Protein AF-A0A852K4R8-F1 (afdb_monomer)

Solvent-accessible surface area (backbone atoms only — not comparable to full-atom values): 6463 Å² total; per-residue (Å²): 131,77,86,58,82,88,58,88,54,70,88,79,50,54,73,67,57,40,52,48,46,73,72,71,50,90,83,83,83,89,83,70,60,67,68,59,46,51,54,53,46,46,50,47,36,42,70,70,36,65,71,43,7,53,67,48,21,32,52,48,39,59,74,75,35,99,79,41,75,90,56,69,9,61,80,64,48,72,67,55,53,51,52,48,60,72,74,49,58,70,93,74,45,57,81,85,71,40,82,84,85,132

Secondary structure (DSSP, 8-state):
--TTTT---GGGS-HHHHHHHHHHS--------HHHHHHHHHHHHHHT-HHHIIIIIHHHHHHH-TT-TT--SS---HHHHHHHHHHS-GGGS-TTTS----

Mean predicted aligned error: 5.62 Å

Organism: Spizella passerina (NCBI:txid40210)

InterPro domains:
  IPR005331 Sulfotransferase [PF03567] (4-101)
  IPR018011 Carbohydrate sulfotransferase 8-10 [PTHR12137] (4-102)

Sequence (102 aa):
MDHKSDLVFLGDMKPEEISYRLKHYYKFIFVRNPMERLLSAYRNKFGEIKEYQQKYGVEIVRRYRKNGGNSAGDDVSFSEFLQYLLDEDVERMNEHWMPIYN

Foldseek 3Di:
DPPPPPDDDLVNDDPVVSVCCVPPPDDDDDDDDLVVLLVVCCCCQLVPNLVSQQPPQLVLLVVPPPCSDPRSRSPDDSVSVVVVVVPDDLVPDDPSNRDDDD

Radius of gyration: 17.77 Å; Cα contacts (8 Å, |Δi|>4): 67; chains: 1; bounding box: 38×35×45 Å

Structure (mmCIF, N/CA/C/O backbone):
data_AF-A0A852K4R8-F1
#
_entry.id   AF-A0A852K4R8-F1
#
loop_
_atom_site.group_PDB
_atom_site.id
_atom_site.type_symbol
_atom_site.label_atom_id
_atom_site.label_alt_id
_atom_site.label_comp_id
_atom_site.label_asym_id
_atom_site.label_entity_id
_atom_site.label_seq_id
_atom_site.pdbx_PDB_ins_code
_atom_site.Cartn_x
_atom_site.Cartn_y
_atom_site.Cartn_z
_atom_site.occupancy
_atom_site.B_iso_or_equiv
_atom_site.auth_seq_id
_atom_site.auth_comp_id
_atom_site.auth_asym_id
_atom_site.auth_atom_id
_atom_site.pdbx_PDB_model_num
ATOM 1 N N . MET A 1 1 ? -10.410 21.592 3.240 1.00 49.69 1 MET A N 1
ATOM 2 C CA . MET A 1 1 ? -11.215 21.354 4.453 1.00 49.69 1 MET A CA 1
ATOM 3 C C . MET A 1 1 ? -10.404 20.417 5.318 1.00 49.69 1 MET A C 1
ATOM 5 O O . MET A 1 1 ? -9.918 19.427 4.785 1.00 49.69 1 MET A O 1
ATOM 9 N N . ASP A 1 2 ? -10.152 20.764 6.576 1.00 57.81 2 ASP A N 1
ATOM 10 C CA . ASP A 1 2 ? -9.474 19.842 7.484 1.00 57.81 2 ASP A CA 1
ATOM 11 C C . ASP A 1 2 ? -10.488 18.781 7.917 1.00 57.81 2 ASP A C 1
ATOM 13 O O . ASP A 1 2 ? -11.385 19.047 8.707 1.00 57.81 2 ASP A O 1
ATOM 17 N N . HIS A 1 3 ? -10.393 17.587 7.337 1.00 63.66 3 HIS A N 1
ATOM 18 C CA . HIS A 1 3 ? -11.316 16.489 7.621 1.00 63.66 3 HIS A CA 1
ATOM 19 C C . HIS A 1 3 ? -11.122 15.887 9.025 1.00 63.66 3 HIS A C 1
ATOM 21 O O . HIS A 1 3 ? -11.806 14.922 9.362 1.00 63.66 3 HIS A O 1
ATOM 27 N N . LYS A 1 4 ? -10.188 16.413 9.831 1.00 65.06 4 LYS A N 1
ATOM 28 C CA . LYS A 1 4 ? -9.905 15.926 11.184 1.00 65.06 4 LYS A CA 1
ATOM 29 C C . LYS A 1 4 ? -10.564 16.726 12.302 1.00 65.06 4 LYS A C 1
ATOM 31 O O . LYS A 1 4 ? -10.659 16.186 13.397 1.00 65.06 4 LYS A O 1
ATOM 36 N N . SER A 1 5 ? -11.002 17.966 12.067 1.00 68.31 5 SER A N 1
ATOM 37 C CA . SER A 1 5 ? -11.414 18.866 13.160 1.00 68.31 5 SER A CA 1
ATOM 38 C C . SER A 1 5 ? -12.615 18.365 13.965 1.00 68.31 5 SER A C 1
ATOM 40 O O . SER A 1 5 ? -12.735 18.693 15.142 1.00 68.31 5 SER A O 1
ATOM 42 N N . ASP A 1 6 ? -13.468 17.544 13.347 1.00 83.50 6 ASP A N 1
ATOM 43 C CA . ASP A 1 6 ? -14.762 17.150 13.914 1.00 83.50 6 ASP A CA 1
ATOM 44 C C . ASP A 1 6 ? -14.826 15.652 14.268 1.00 83.50 6 ASP A C 1
ATOM 46 O O . ASP A 1 6 ? -15.898 15.123 14.568 1.00 83.50 6 ASP A O 1
ATOM 50 N N . LEU A 1 7 ? -13.694 14.939 14.215 1.00 85.75 7 LEU A N 1
ATOM 51 C CA . LEU A 1 7 ? -13.627 13.498 14.465 1.00 85.75 7 LEU A CA 1
ATOM 52 C C . LEU A 1 7 ? -12.795 13.195 15.712 1.00 85.75 7 LEU A C 1
ATOM 54 O O . LEU A 1 7 ? -11.678 13.679 15.852 1.00 85.75 7 LEU A O 1
ATOM 58 N N . VAL A 1 8 ? -13.322 12.331 16.585 1.00 87.81 8 VAL A N 1
ATOM 59 C CA . VAL A 1 8 ? -12.554 11.727 17.683 1.00 87.81 8 VAL A CA 1
ATOM 60 C C . VAL A 1 8 ? -11.953 10.422 17.178 1.00 87.81 8 VAL A C 1
ATOM 62 O O . VAL A 1 8 ? -12.680 9.469 16.879 1.00 87.81 8 VAL A O 1
ATOM 65 N N . PHE A 1 9 ? -10.630 10.363 17.082 1.00 90.19 9 PHE A N 1
ATOM 66 C CA . PHE A 1 9 ? -9.915 9.155 16.703 1.00 90.19 9 PHE A CA 1
ATOM 67 C C . PHE A 1 9 ? -9.674 8.270 17.926 1.00 90.19 9 PHE A C 1
ATOM 69 O O . PHE A 1 9 ? -9.624 8.726 19.066 1.00 90.19 9 PHE A O 1
ATOM 76 N N . LEU A 1 10 ? -9.475 6.969 17.690 1.00 91.56 10 LEU A N 1
ATOM 77 C CA . LEU A 1 10 ? -9.089 6.028 18.749 1.00 91.56 10 LEU A CA 1
ATOM 78 C C . LEU A 1 10 ? -7.841 6.505 19.507 1.00 91.56 10 LEU A C 1
ATOM 80 O O . LEU A 1 10 ? -7.797 6.383 20.723 1.00 91.56 10 LEU A O 1
ATOM 84 N N . GLY A 1 11 ? -6.862 7.084 18.804 1.00 91.38 11 GLY A N 1
ATOM 85 C CA . GLY A 1 11 ? -5.630 7.603 19.407 1.00 91.38 11 GLY A CA 1
ATOM 86 C C . GLY A 1 11 ? -5.816 8.814 20.328 1.00 91.38 11 GLY A C 1
ATOM 87 O O . GLY A 1 11 ? -4.904 9.113 21.091 1.00 91.38 11 GLY A O 1
ATOM 88 N N . ASP A 1 12 ? -6.980 9.469 20.297 1.00 92.56 12 ASP A N 1
ATOM 89 C CA . ASP A 1 12 ? -7.291 10.621 21.154 1.00 92.56 12 ASP A CA 1
ATOM 90 C C . ASP A 1 12 ? -7.857 10.197 22.526 1.00 92.56 12 ASP A C 1
ATOM 92 O O . ASP A 1 12 ? -8.080 11.035 23.400 1.00 92.56 12 ASP A O 1
ATOM 96 N N . MET A 1 13 ? -8.124 8.900 22.725 1.00 94.31 13 MET A N 1
ATOM 97 C CA . MET A 1 13 ? -8.766 8.349 23.925 1.00 94.31 13 MET A CA 1
ATOM 98 C C . MET A 1 13 ? -7.752 7.775 24.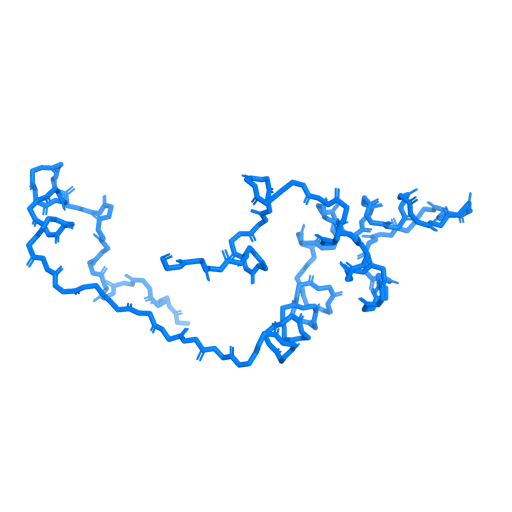921 1.00 94.31 13 MET A C 1
ATOM 100 O O . MET A 1 13 ? -6.609 7.465 24.579 1.00 94.31 13 MET A O 1
ATOM 104 N N . LYS A 1 14 ? -8.180 7.564 26.173 1.00 97.69 14 LYS A N 1
ATOM 105 C CA . LYS A 1 14 ? -7.326 6.916 27.182 1.00 97.69 14 LYS A CA 1
ATOM 106 C C . LYS A 1 14 ? -7.071 5.436 26.841 1.00 97.69 14 LYS A C 1
ATOM 108 O O . LYS A 1 14 ? -7.925 4.796 26.223 1.00 97.69 14 LYS A O 1
ATOM 113 N N . PRO A 1 15 ? -5.951 4.834 27.281 1.00 97.62 15 PRO A N 1
ATOM 114 C CA . PRO A 1 15 ? -5.638 3.432 26.985 1.00 97.62 15 PRO A CA 1
ATOM 115 C C . PRO A 1 15 ? -6.745 2.435 27.370 1.00 97.62 15 PRO A C 1
ATOM 117 O O . PRO A 1 15 ? -6.997 1.465 26.647 1.00 97.62 15 PRO A O 1
ATOM 120 N N . GLU A 1 16 ? -7.448 2.679 28.477 1.00 97.75 16 GLU A N 1
ATOM 121 C CA . GLU A 1 16 ? -8.548 1.831 28.949 1.00 97.75 16 GLU A CA 1
ATOM 122 C C . GLU A 1 16 ? -9.768 1.936 28.024 1.00 97.75 16 GLU A C 1
ATOM 124 O O . GLU A 1 16 ? -10.423 0.940 27.714 1.00 97.75 16 GLU A O 1
ATOM 129 N N . GLU A 1 17 ? -10.039 3.143 27.533 1.00 97.12 17 GLU A N 1
ATOM 130 C CA . GLU A 1 17 ? -11.123 3.452 26.606 1.00 97.12 17 GLU A CA 1
ATOM 131 C C . GLU A 1 17 ? -10.887 2.852 25.217 1.00 97.12 17 GLU A C 1
ATOM 133 O O . GLU A 1 17 ? -11.826 2.327 24.604 1.00 97.12 17 GLU A O 1
ATOM 138 N N . ILE A 1 18 ? -9.640 2.899 24.740 1.00 97.38 18 ILE A N 1
ATOM 139 C CA . ILE A 1 18 ? -9.194 2.227 23.515 1.00 97.38 18 ILE A CA 1
ATOM 140 C C . ILE A 1 18 ? -9.404 0.720 23.662 1.00 97.38 18 ILE A C 1
ATOM 142 O O . ILE A 1 18 ? -10.088 0.102 22.844 1.00 97.38 18 ILE A O 1
ATOM 146 N N . SER A 1 19 ? -8.871 0.133 24.737 1.00 97.38 19 SER A N 1
ATOM 147 C CA . SER A 1 19 ? -8.941 -1.310 24.993 1.00 97.38 19 SER A CA 1
ATOM 148 C C . SER A 1 19 ? -10.382 -1.806 25.088 1.00 97.38 19 SER A C 1
ATOM 150 O O . SER A 1 19 ? -10.728 -2.831 24.498 1.00 97.38 19 SER A O 1
ATOM 152 N N . TYR A 1 20 ? -11.247 -1.055 25.777 1.00 97.38 20 TYR A N 1
ATOM 153 C CA . TYR A 1 20 ? -12.666 -1.373 25.880 1.00 97.38 20 TYR A CA 1
ATOM 154 C C . TYR A 1 20 ? -13.331 -1.420 24.498 1.00 97.38 20 TYR A C 1
ATOM 156 O O . TYR A 1 20 ? -13.982 -2.408 24.160 1.00 97.38 20 TYR A O 1
ATOM 164 N N . ARG A 1 21 ? -13.126 -0.403 23.652 1.00 96.50 21 ARG A N 1
ATOM 165 C CA . ARG A 1 21 ? -13.727 -0.355 22.308 1.00 96.50 21 ARG A CA 1
ATOM 166 C C . ARG A 1 21 ? -13.183 -1.450 21.397 1.00 96.50 21 ARG A C 1
ATOM 168 O O . ARG A 1 21 ? -13.969 -2.151 20.769 1.00 96.50 21 ARG A O 1
ATOM 175 N N . LEU A 1 22 ? -11.868 -1.671 21.378 1.00 95.12 22 LEU A N 1
ATOM 176 C CA . LEU A 1 22 ? -11.256 -2.739 20.577 1.00 95.12 22 LEU A CA 1
ATOM 177 C C . LEU A 1 22 ? -11.763 -4.136 20.966 1.00 95.12 22 LEU A C 1
ATOM 179 O O . LEU A 1 22 ? -11.854 -5.018 20.103 1.00 95.12 22 LEU A O 1
ATOM 183 N N . LYS A 1 23 ? -12.106 -4.337 22.246 1.00 96.94 23 LYS A N 1
ATOM 184 C CA . LYS A 1 23 ? -12.635 -5.600 22.770 1.00 96.94 23 LYS A CA 1
ATOM 185 C C . LYS A 1 23 ? -14.138 -5.771 22.546 1.00 96.94 23 LYS A C 1
ATOM 187 O O . LYS A 1 23 ? -14.568 -6.881 22.253 1.00 96.94 23 LYS A O 1
ATOM 192 N N . HIS A 1 24 ? -14.925 -4.709 22.711 1.00 97.19 24 HIS A N 1
ATOM 193 C CA . HIS A 1 24 ? -16.384 -4.812 22.805 1.00 97.19 24 HIS A CA 1
ATOM 194 C C . HIS A 1 24 ? -17.141 -4.313 21.577 1.00 97.19 24 HIS A C 1
ATOM 196 O O . HIS A 1 24 ? -18.296 -4.689 21.395 1.00 97.19 24 HIS A O 1
ATOM 202 N N . TYR A 1 25 ? -16.539 -3.465 20.743 1.00 96.12 25 TYR A N 1
ATOM 203 C CA . TYR A 1 25 ? -17.245 -2.915 19.592 1.00 96.12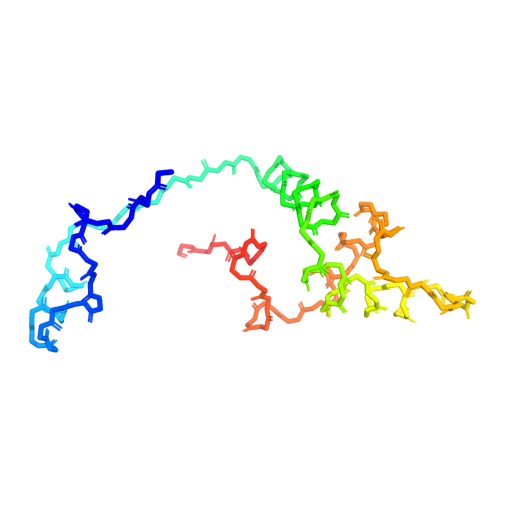 25 TYR A CA 1
ATOM 204 C C . TYR A 1 25 ? -17.178 -3.876 18.407 1.00 96.12 25 TYR A C 1
ATOM 206 O O . TYR A 1 25 ? -16.193 -4.593 18.198 1.00 96.12 25 TYR A O 1
ATOM 214 N N . TYR A 1 26 ? -18.245 -3.864 17.610 1.00 95.19 26 TYR A N 1
ATOM 215 C CA . TYR A 1 26 ? -18.286 -4.582 16.348 1.00 95.19 26 TYR A CA 1
ATOM 216 C C . TYR A 1 26 ? -17.327 -3.929 15.349 1.00 95.19 26 TYR A C 1
ATOM 218 O O . TYR A 1 26 ? -17.382 -2.721 15.115 1.00 95.19 26 TYR A O 1
ATOM 226 N N . LYS A 1 27 ? -16.440 -4.738 14.770 1.00 90.81 27 LYS A N 1
ATOM 227 C CA . LYS A 1 27 ? -15.426 -4.308 13.805 1.00 90.81 27 LYS A CA 1
ATOM 228 C C . LYS A 1 27 ? -15.830 -4.826 12.436 1.00 90.81 27 LYS A C 1
ATOM 230 O O . LYS A 1 27 ? -16.092 -6.015 12.283 1.00 90.81 27 LYS A O 1
ATOM 235 N N . PHE A 1 28 ? -15.864 -3.936 11.457 1.00 92.00 28 PHE A N 1
ATOM 236 C CA . PHE A 1 28 ? -16.144 -4.276 10.071 1.00 92.00 28 PHE A CA 1
ATOM 237 C C . PHE A 1 28 ? -15.203 -3.505 9.154 1.00 92.00 28 PHE A C 1
ATOM 239 O O . PHE A 1 28 ? -14.683 -2.450 9.515 1.00 92.00 28 PHE A O 1
ATOM 246 N N . ILE A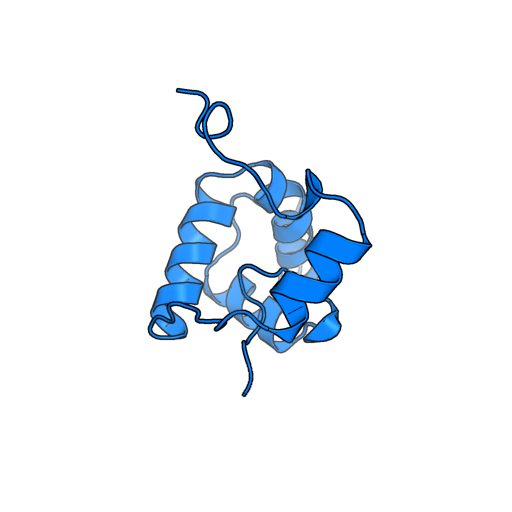 1 29 ? -14.994 -4.048 7.962 1.00 88.50 29 ILE A N 1
ATOM 247 C CA . ILE A 1 29 ? -14.211 -3.428 6.899 1.00 88.50 29 ILE A CA 1
ATOM 248 C C . ILE A 1 29 ? -14.991 -3.526 5.592 1.00 88.50 29 ILE A C 1
ATOM 250 O O . ILE A 1 29 ? -15.772 -4.456 5.391 1.00 88.50 29 ILE A O 1
ATOM 254 N N . PHE A 1 30 ? -14.754 -2.583 4.686 1.00 88.88 30 PHE A N 1
ATOM 255 C CA . PHE A 1 30 ? -15.229 -2.686 3.312 1.00 88.88 30 PHE A CA 1
ATOM 256 C C . PHE A 1 30 ? -14.121 -3.271 2.448 1.00 88.88 30 PHE A C 1
ATOM 258 O O . PHE A 1 30 ? -13.012 -2.740 2.404 1.00 88.88 30 PHE A O 1
ATOM 265 N N . VAL A 1 31 ? -14.435 -4.350 1.738 1.00 87.06 31 VAL A N 1
ATOM 266 C CA . VAL A 1 31 ? -13.525 -4.969 0.772 1.00 87.06 31 VAL A CA 1
ATOM 267 C C . VAL A 1 31 ? -13.983 -4.672 -0.654 1.00 87.06 31 VAL A C 1
ATOM 269 O O . VAL A 1 31 ? -15.149 -4.376 -0.907 1.00 87.06 31 VAL A O 1
ATOM 272 N N . ARG A 1 32 ? -13.043 -4.735 -1.596 1.00 89.75 32 ARG A N 1
ATOM 273 C CA . ARG A 1 32 ? -13.280 -4.633 -3.044 1.00 89.75 32 ARG A CA 1
ATOM 274 C C . ARG A 1 32 ? -12.660 -5.842 -3.731 1.00 89.75 32 ARG A C 1
ATOM 276 O O . ARG A 1 32 ? -11.885 -6.566 -3.103 1.00 89.75 32 ARG A O 1
ATOM 283 N N . ASN A 1 33 ? -12.952 -6.036 -5.016 1.00 93.19 33 ASN A N 1
ATOM 284 C CA . ASN A 1 33 ? -12.248 -7.047 -5.796 1.00 93.19 33 ASN A CA 1
ATOM 285 C C . ASN A 1 33 ? -10.719 -6.829 -5.676 1.00 93.19 33 ASN A C 1
ATOM 287 O O . ASN A 1 33 ? -10.263 -5.690 -5.838 1.00 93.19 33 ASN A O 1
ATOM 291 N N . PRO A 1 34 ? -9.919 -7.875 -5.383 1.00 91.69 34 PRO A N 1
ATOM 292 C CA . PRO A 1 34 ? -8.488 -7.712 -5.134 1.00 91.69 34 PRO A CA 1
ATOM 293 C C . PRO A 1 34 ? -7.740 -7.009 -6.270 1.00 91.69 34 PRO A C 1
ATOM 295 O O . PRO A 1 34 ? -6.949 -6.105 -6.003 1.00 91.69 34 PRO A O 1
ATOM 298 N N . MET A 1 35 ? -8.027 -7.357 -7.528 1.00 93.12 35 MET A N 1
ATOM 299 C CA . MET A 1 35 ? -7.342 -6.778 -8.689 1.00 93.12 35 MET A CA 1
ATOM 300 C C . MET A 1 35 ? -7.714 -5.309 -8.897 1.00 93.12 35 MET A C 1
ATOM 302 O O . MET A 1 35 ? -6.843 -4.484 -9.172 1.00 93.12 35 MET A O 1
ATOM 306 N N . GLU A 1 36 ? -8.984 -4.954 -8.700 1.00 95.31 36 GLU A N 1
ATOM 307 C CA . GLU A 1 36 ? -9.431 -3.557 -8.763 1.00 95.31 36 GLU A CA 1
ATOM 308 C C . GLU A 1 36 ? -8.789 -2.709 -7.662 1.00 95.31 36 GLU A C 1
ATOM 310 O O . GLU A 1 36 ? -8.359 -1.581 -7.913 1.00 95.31 36 GLU A O 1
ATOM 315 N N . ARG A 1 37 ? -8.677 -3.258 -6.444 1.00 95.06 37 ARG A N 1
ATOM 316 C CA . ARG A 1 37 ? -8.000 -2.592 -5.325 1.00 95.06 37 ARG A CA 1
ATOM 317 C C . ARG A 1 37 ? -6.531 -2.329 -5.654 1.00 95.06 37 ARG A C 1
ATOM 319 O O . ARG A 1 37 ? -6.070 -1.209 -5.447 1.00 95.06 37 ARG A O 1
ATOM 326 N N . LEU A 1 38 ? -5.816 -3.321 -6.189 1.00 96.19 38 LEU A N 1
ATOM 327 C CA . LEU A 1 38 ? -4.408 -3.170 -6.567 1.00 96.19 38 LEU A CA 1
ATOM 328 C C . LEU A 1 38 ? -4.222 -2.146 -7.690 1.00 96.19 38 LEU A C 1
ATOM 330 O O . LEU A 1 38 ? -3.338 -1.299 -7.591 1.00 96.19 38 LEU A O 1
ATOM 334 N N . LEU A 1 39 ? -5.079 -2.157 -8.716 1.00 97.00 39 LEU A N 1
ATOM 335 C CA . LEU A 1 39 ? -5.027 -1.163 -9.791 1.00 97.00 39 LEU A CA 1
ATOM 336 C C . LEU A 1 39 ? -5.310 0.256 -9.274 1.00 97.00 39 LEU A C 1
ATOM 338 O O . LEU A 1 39 ? -4.639 1.209 -9.671 1.00 97.00 39 LEU A O 1
ATOM 342 N N . SER A 1 40 ? -6.285 0.402 -8.373 1.00 95.94 40 SER A N 1
ATOM 343 C CA . SER A 1 40 ? -6.594 1.681 -7.730 1.00 95.94 40 SER A CA 1
ATOM 344 C C . SER A 1 40 ? -5.424 2.185 -6.886 1.00 95.94 40 SER A C 1
ATOM 346 O O . SER A 1 40 ? -5.080 3.363 -6.974 1.00 95.94 40 SER A O 1
ATOM 348 N N . ALA A 1 41 ? -4.810 1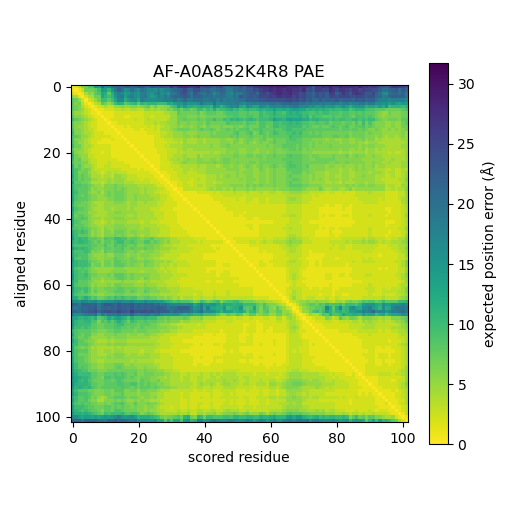.309 -6.084 1.00 96.50 41 ALA A N 1
ATOM 349 C CA . ALA A 1 41 ? -3.640 1.646 -5.281 1.00 96.50 41 ALA A CA 1
ATOM 350 C C . ALA A 1 41 ? -2.470 2.064 -6.177 1.00 96.50 41 ALA A C 1
ATOM 352 O O . ALA A 1 41 ? -1.878 3.110 -5.940 1.00 96.50 41 ALA A O 1
ATOM 353 N N . TYR A 1 42 ? -2.197 1.315 -7.248 1.00 97.88 42 TYR A N 1
ATOM 354 C CA . TYR A 1 42 ? -1.140 1.634 -8.202 1.00 97.88 42 TYR A CA 1
ATOM 355 C C . TYR A 1 42 ? -1.317 3.028 -8.821 1.00 97.88 42 TYR A C 1
ATOM 357 O O . TYR A 1 42 ? -0.413 3.855 -8.734 1.00 97.88 42 TYR A O 1
ATOM 365 N N . ARG A 1 43 ? -2.499 3.318 -9.385 1.00 97.31 43 ARG A N 1
ATOM 366 C CA . ARG A 1 43 ? -2.776 4.612 -10.034 1.00 97.31 43 ARG A CA 1
ATOM 367 C C . ARG A 1 43 ? -2.616 5.784 -9.071 1.00 97.31 43 ARG A C 1
ATOM 369 O O . ARG A 1 43 ? -1.978 6.766 -9.422 1.00 97.31 43 ARG A O 1
ATOM 376 N N . ASN A 1 44 ? -3.140 5.665 -7.853 1.00 96.81 44 ASN A N 1
ATOM 377 C CA . ASN A 1 44 ? -3.005 6.718 -6.852 1.00 96.81 44 ASN A CA 1
ATOM 378 C C . ASN A 1 44 ? -1.547 6.854 -6.374 1.00 96.81 44 ASN A C 1
ATOM 380 O O . ASN A 1 44 ? -0.974 7.937 -6.417 1.00 96.81 44 ASN A O 1
ATOM 384 N N . LYS A 1 45 ? -0.911 5.757 -5.946 1.00 97.19 45 LYS A N 1
ATOM 385 C CA . LYS A 1 45 ? 0.413 5.811 -5.306 1.00 97.19 45 LYS A CA 1
ATOM 386 C C . LYS A 1 45 ? 1.549 6.113 -6.277 1.00 97.19 45 LYS A C 1
ATOM 388 O O . LYS A 1 45 ? 2.459 6.836 -5.898 1.00 97.19 45 LYS A O 1
ATOM 393 N N . PHE A 1 46 ? 1.491 5.614 -7.508 1.00 96.69 46 PHE A N 1
ATOM 394 C CA . PHE A 1 46 ? 2.542 5.846 -8.504 1.00 96.69 46 PHE A CA 1
ATOM 395 C C . PHE A 1 46 ? 2.175 6.903 -9.550 1.00 96.69 46 PHE A C 1
ATOM 397 O O . PHE A 1 46 ? 3.069 7.373 -10.240 1.00 96.69 46 PHE A O 1
ATOM 404 N N . GLY A 1 47 ? 0.910 7.328 -9.645 1.00 93.69 47 GLY A N 1
ATOM 405 C CA . GLY A 1 47 ? 0.487 8.411 -10.544 1.00 93.69 47 GLY A CA 1
ATOM 406 C C . GLY A 1 47 ? 0.330 9.779 -9.877 1.00 93.69 47 GLY A C 1
ATOM 407 O O . GLY A 1 47 ? 0.453 10.792 -10.558 1.00 93.69 47 GLY A O 1
ATOM 408 N N . GLU A 1 48 ? 0.065 9.834 -8.566 1.00 94.00 48 GLU A N 1
ATOM 409 C CA . GLU A 1 48 ? -0.331 11.086 -7.896 1.00 94.00 48 GLU A CA 1
ATOM 410 C C . GLU A 1 48 ? 0.515 11.422 -6.657 1.00 94.00 48 GLU A C 1
ATOM 412 O O . GLU A 1 48 ? 0.677 12.598 -6.336 1.00 94.00 48 GLU A O 1
ATOM 417 N N . ILE A 1 49 ? 1.056 10.422 -5.945 1.00 96.25 49 ILE A N 1
ATOM 418 C CA . ILE A 1 49 ? 1.696 10.628 -4.633 1.00 96.25 49 ILE A CA 1
ATOM 419 C C . ILE A 1 49 ? 3.217 10.457 -4.709 1.00 96.25 49 ILE A C 1
ATOM 421 O O . ILE A 1 49 ? 3.749 9.344 -4.691 1.00 96.25 49 ILE A O 1
ATOM 425 N N . LYS A 1 50 ? 3.933 11.584 -4.714 1.00 96.12 50 LYS A N 1
ATOM 426 C CA . LYS A 1 50 ? 5.394 11.637 -4.869 1.00 96.12 50 LYS A CA 1
ATOM 427 C C . LYS A 1 50 ? 6.154 10.867 -3.790 1.00 96.12 50 LYS A C 1
ATOM 429 O O . LYS A 1 50 ? 7.169 10.238 -4.074 1.00 96.12 50 LYS A O 1
ATOM 434 N N . GLU A 1 51 ? 5.656 10.863 -2.560 1.00 96.50 51 GLU A N 1
ATOM 435 C CA . GLU A 1 51 ? 6.272 10.149 -1.442 1.00 96.50 51 GLU A CA 1
ATOM 436 C C . GLU A 1 51 ? 6.297 8.634 -1.688 1.00 96.50 51 GLU A C 1
ATOM 438 O O . GLU A 1 51 ? 7.265 7.964 -1.328 1.00 96.50 51 GLU A O 1
ATOM 443 N N . TYR A 1 52 ? 5.265 8.085 -2.337 1.00 97.44 52 TYR A N 1
ATOM 444 C CA . TYR A 1 52 ? 5.213 6.664 -2.683 1.00 97.44 52 TYR A CA 1
ATOM 445 C C . TYR A 1 52 ? 6.112 6.333 -3.874 1.00 97.44 52 TYR A C 1
ATOM 447 O O . TYR A 1 52 ? 6.795 5.309 -3.842 1.00 97.44 52 TYR A O 1
ATOM 455 N N . GLN A 1 53 ? 6.169 7.208 -4.879 1.00 96.94 53 GLN A N 1
ATOM 456 C CA . GLN A 1 53 ? 7.106 7.087 -6.000 1.00 96.94 53 GLN A CA 1
ATOM 457 C C . GLN A 1 53 ? 8.557 7.032 -5.496 1.00 96.94 53 GLN A C 1
ATOM 459 O O . GLN A 1 53 ? 9.300 6.108 -5.817 1.00 96.94 53 GLN A O 1
ATOM 464 N N . GLN A 1 54 ? 8.937 7.954 -4.610 1.00 95.75 54 GLN A N 1
ATOM 465 C CA . GLN A 1 54 ? 10.290 8.008 -4.055 1.00 95.75 54 GLN A CA 1
ATOM 466 C C . GLN A 1 54 ? 10.602 6.829 -3.130 1.00 95.75 54 GLN A C 1
ATOM 468 O O . GLN A 1 54 ? 11.699 6.278 -3.191 1.00 95.75 54 GLN A O 1
ATOM 473 N N . LYS A 1 55 ? 9.653 6.445 -2.267 1.00 94.81 55 LYS A N 1
ATOM 474 C CA . LYS A 1 55 ? 9.870 5.384 -1.277 1.00 94.81 55 LYS A CA 1
ATOM 475 C C . LYS A 1 55 ? 9.855 3.990 -1.897 1.00 94.81 55 LYS A C 1
ATOM 477 O O . LYS A 1 55 ? 10.734 3.194 -1.596 1.00 94.81 55 LYS A O 1
ATOM 482 N N . TYR A 1 56 ? 8.855 3.695 -2.722 1.00 96.88 56 TYR A N 1
ATOM 483 C CA . TYR A 1 56 ? 8.636 2.360 -3.279 1.00 96.88 56 TYR A CA 1
ATOM 484 C C . TYR A 1 56 ? 9.015 2.289 -4.753 1.00 96.88 56 TYR A C 1
ATOM 486 O O . TYR A 1 56 ? 9.599 1.307 -5.190 1.00 96.88 56 TYR A O 1
ATOM 494 N N . GLY A 1 57 ? 8.713 3.319 -5.541 1.00 96.69 57 GLY A N 1
ATOM 495 C CA . GLY A 1 57 ? 8.883 3.240 -6.990 1.00 96.69 57 GLY A CA 1
ATOM 496 C C . GLY A 1 57 ? 10.339 3.149 -7.431 1.00 96.69 57 GLY A C 1
ATOM 497 O O . GLY A 1 57 ? 10.673 2.313 -8.270 1.00 96.69 57 GLY A O 1
ATOM 498 N N . VAL A 1 58 ? 11.224 3.923 -6.798 1.00 95.19 58 VAL A N 1
ATOM 499 C CA . VAL A 1 58 ? 12.677 3.838 -7.028 1.00 95.19 58 VAL A CA 1
ATOM 500 C C . VAL A 1 58 ? 13.198 2.434 -6.714 1.00 95.19 58 VAL A C 1
ATOM 502 O O . VAL A 1 58 ? 13.999 1.876 -7.467 1.00 95.19 58 VAL A O 1
ATOM 505 N N . GLU A 1 59 ? 12.729 1.838 -5.617 1.00 94.62 59 GLU A N 1
ATOM 506 C CA . GLU A 1 59 ? 13.100 0.480 -5.228 1.00 94.62 59 GLU A CA 1
ATOM 507 C C . GLU A 1 59 ? 12.609 -0.555 -6.247 1.00 94.62 59 GLU A C 1
ATOM 509 O O . GLU A 1 59 ? 13.399 -1.385 -6.698 1.00 94.62 59 GLU A O 1
ATOM 514 N N . ILE A 1 60 ? 11.338 -0.484 -6.647 1.00 96.56 60 ILE A N 1
ATOM 515 C CA . ILE A 1 60 ? 10.732 -1.394 -7.626 1.00 96.56 60 ILE A CA 1
ATOM 516 C C . ILE A 1 60 ? 11.513 -1.347 -8.945 1.00 96.56 60 ILE A C 1
ATOM 518 O O . ILE A 1 60 ? 11.952 -2.381 -9.449 1.00 96.56 60 ILE A O 1
ATOM 522 N N . VAL A 1 61 ? 11.763 -0.148 -9.477 1.00 96.62 61 VAL A N 1
ATOM 523 C CA . VAL A 1 61 ? 12.523 0.032 -10.722 1.00 96.62 61 VAL A CA 1
ATOM 524 C C . VAL A 1 61 ? 13.927 -0.560 -10.597 1.00 96.62 61 VAL A C 1
ATOM 526 O O . VAL A 1 61 ? 14.376 -1.284 -11.487 1.00 96.62 61 VAL A O 1
ATOM 529 N N . ARG A 1 62 ? 14.609 -0.307 -9.4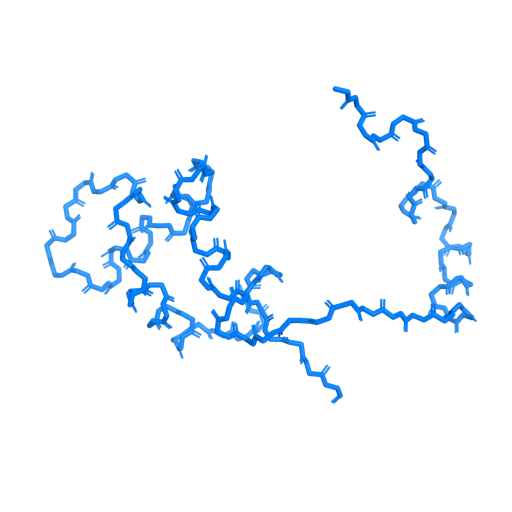74 1.00 93.31 62 ARG A N 1
ATOM 530 C CA . ARG A 1 62 ? 15.950 -0.841 -9.211 1.00 93.31 62 ARG A CA 1
ATOM 531 C C . ARG A 1 62 ? 15.971 -2.368 -9.118 1.00 93.31 62 ARG A C 1
ATOM 533 O O . ARG A 1 62 ? 16.947 -2.972 -9.556 1.00 93.31 62 ARG A O 1
ATOM 540 N N . ARG A 1 63 ? 14.937 -2.988 -8.543 1.00 94.12 63 ARG A N 1
ATOM 541 C CA . ARG A 1 63 ? 14.842 -4.450 -8.411 1.00 94.12 63 ARG A CA 1
ATOM 542 C C . ARG A 1 63 ? 14.619 -5.131 -9.764 1.00 94.12 63 ARG A C 1
ATOM 544 O O . ARG A 1 63 ? 15.255 -6.147 -10.033 1.00 94.12 63 ARG A O 1
ATOM 551 N N . TYR A 1 64 ? 13.761 -4.575 -10.623 1.00 95.38 64 TYR A N 1
ATOM 552 C CA . TYR A 1 64 ? 13.271 -5.295 -11.809 1.00 95.38 64 TYR A CA 1
ATOM 553 C C . TYR A 1 64 ? 13.847 -4.832 -13.153 1.00 95.38 64 TYR A C 1
ATOM 555 O O . TYR A 1 64 ? 13.734 -5.559 -14.143 1.00 95.38 64 TYR A O 1
ATOM 563 N N . ARG A 1 65 ? 14.521 -3.675 -13.222 1.00 94.62 65 ARG A N 1
ATOM 564 C CA . ARG A 1 65 ? 15.141 -3.183 -14.465 1.00 94.62 65 ARG A CA 1
ATOM 565 C C . ARG A 1 65 ? 16.663 -3.292 -14.419 1.00 94.62 65 ARG A C 1
ATOM 567 O O . ARG A 1 65 ? 17.321 -2.611 -13.640 1.00 94.62 65 ARG A O 1
ATOM 574 N N . LYS A 1 66 ? 17.247 -4.064 -15.347 1.00 83.94 66 LYS A N 1
ATOM 575 C CA . LYS A 1 66 ? 18.714 -4.246 -15.474 1.00 83.94 66 LYS A CA 1
ATOM 576 C C . LYS A 1 66 ? 19.495 -2.929 -15.620 1.00 83.94 66 LYS A C 1
ATOM 578 O O . LYS A 1 66 ? 20.598 -2.827 -15.102 1.00 83.94 66 LYS A O 1
ATOM 583 N N . ASN A 1 67 ? 18.905 -1.933 -16.286 1.00 74.81 67 ASN A N 1
ATOM 584 C CA . ASN 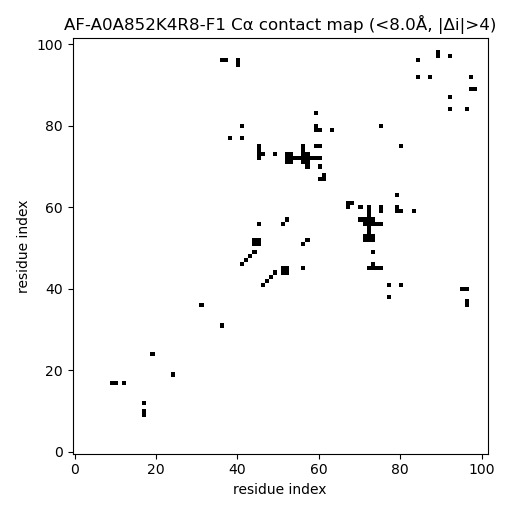A 1 67 ? 19.463 -0.591 -16.485 1.00 74.81 67 ASN A CA 1
ATOM 585 C C . ASN A 1 67 ? 18.486 0.479 -15.970 1.00 74.81 67 ASN A C 1
ATOM 587 O O . ASN A 1 67 ? 18.232 1.457 -16.667 1.00 74.81 67 ASN A O 1
ATOM 591 N N . GLY A 1 68 ? 17.892 0.278 -14.786 1.00 65.81 68 GLY A N 1
ATOM 592 C CA . GLY A 1 68 ? 16.848 1.155 -14.224 1.00 65.81 68 GLY A CA 1
ATOM 593 C C . GLY A 1 68 ? 17.204 2.646 -14.109 1.00 65.81 68 GLY A C 1
ATOM 594 O O . GLY A 1 68 ? 16.318 3.463 -13.877 1.00 65.81 68 GLY A O 1
ATOM 595 N N . GLY A 1 69 ? 18.473 3.010 -14.328 1.00 70.31 69 GLY A N 1
ATOM 596 C CA . GLY A 1 69 ? 18.925 4.392 -14.445 1.00 70.31 69 GLY A CA 1
ATOM 597 C C . GLY A 1 69 ? 18.653 5.212 -13.185 1.00 70.31 69 GLY A C 1
ATOM 598 O O . GLY A 1 69 ? 18.494 4.671 -12.093 1.00 70.31 69 GLY A O 1
ATOM 599 N N . ASN A 1 70 ? 18.585 6.532 -13.356 1.00 82.38 70 ASN A N 1
ATOM 600 C CA . ASN A 1 70 ? 18.179 7.478 -12.315 1.00 82.38 70 ASN A CA 1
ATOM 601 C C . ASN A 1 70 ? 16.657 7.700 -12.354 1.00 82.38 70 ASN A C 1
ATOM 603 O O . ASN A 1 70 ? 16.208 8.840 -12.472 1.00 82.38 70 ASN A O 1
ATOM 607 N N . SER A 1 71 ? 15.861 6.624 -12.330 1.00 90.50 71 SER A N 1
ATOM 608 C CA . SER A 1 71 ? 14.403 6.761 -12.213 1.00 90.50 71 SER A CA 1
ATOM 609 C C . SER A 1 71 ? 14.049 7.505 -10.920 1.00 90.50 71 SER A C 1
ATOM 611 O O . SER A 1 71 ? 14.626 7.249 -9.860 1.00 90.50 71 SER A O 1
ATOM 613 N N . ALA A 1 72 ? 13.083 8.421 -11.012 1.00 92.06 72 ALA A N 1
ATOM 614 C CA . ALA A 1 72 ? 12.498 9.096 -9.856 1.00 92.06 72 ALA A CA 1
ATOM 615 C C . ALA A 1 72 ? 11.410 8.247 -9.162 1.00 92.06 72 ALA A C 1
ATOM 617 O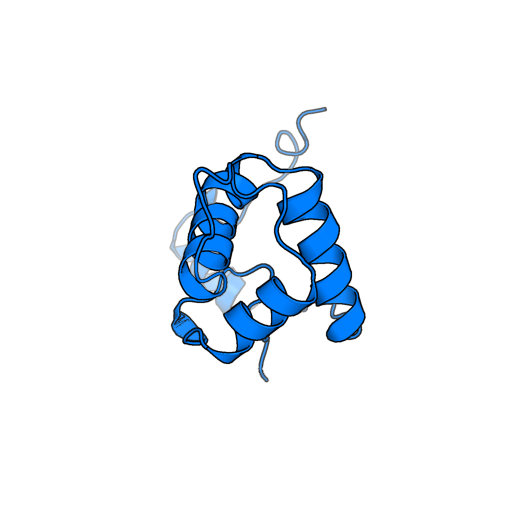 O . ALA A 1 72 ? 10.856 8.673 -8.147 1.00 92.06 72 ALA A O 1
ATOM 618 N N . GLY A 1 73 ? 11.123 7.049 -9.690 1.00 94.25 73 GLY A N 1
ATOM 619 C CA . GLY A 1 73 ? 10.107 6.120 -9.199 1.00 94.25 73 GLY A CA 1
ATOM 620 C C . GLY A 1 73 ? 8.676 6.453 -9.629 1.00 94.25 73 GLY A C 1
ATOM 621 O O . GLY A 1 73 ? 7.735 5.822 -9.151 1.00 94.25 73 GLY A O 1
ATOM 622 N N . ASP A 1 74 ? 8.499 7.435 -10.511 1.00 95.00 74 ASP A N 1
ATOM 623 C CA . ASP A 1 74 ? 7.223 7.879 -11.087 1.00 95.00 74 ASP A CA 1
ATOM 624 C C . ASP A 1 74 ? 6.835 7.125 -12.368 1.00 95.00 74 ASP A C 1
ATOM 626 O O . ASP A 1 74 ? 5.739 7.299 -12.896 1.00 95.00 74 ASP A O 1
ATOM 630 N N . ASP A 1 75 ? 7.713 6.246 -12.845 1.00 95.44 75 ASP A N 1
ATOM 631 C CA . ASP A 1 75 ? 7.571 5.495 -14.089 1.00 95.44 75 ASP A CA 1
ATOM 632 C C . ASP A 1 75 ? 7.413 3.981 -13.868 1.00 95.44 75 ASP A C 1
ATOM 634 O O . ASP A 1 75 ? 7.607 3.187 -14.791 1.00 95.44 75 ASP A O 1
ATOM 638 N N . VAL A 1 76 ? 7.064 3.559 -12.650 1.00 97.25 76 VAL A N 1
ATOM 639 C CA . VAL A 1 76 ? 6.764 2.157 -12.316 1.00 97.25 76 VAL A CA 1
ATOM 640 C C . VAL A 1 76 ? 5.594 1.669 -13.160 1.00 97.25 76 VAL A C 1
ATOM 642 O O . VAL A 1 76 ? 4.531 2.285 -13.164 1.00 97.25 76 VAL A O 1
ATOM 645 N N . SER A 1 77 ? 5.738 0.530 -13.834 1.00 97.38 77 SER A N 1
ATOM 646 C CA . SER A 1 77 ? 4.621 -0.119 -14.525 1.00 97.38 77 SER A CA 1
ATOM 647 C C . SER A 1 77 ? 3.761 -0.944 -13.564 1.00 97.38 77 SER A C 1
ATOM 649 O O . SER A 1 77 ? 4.227 -1.423 -12.529 1.00 97.38 77 SER A O 1
ATOM 651 N N . PHE A 1 78 ? 2.497 -1.175 -13.926 1.00 97.81 78 PHE A N 1
ATOM 652 C CA . PHE A 1 78 ? 1.609 -1.999 -13.103 1.00 97.81 78 PHE A CA 1
ATOM 653 C C . PHE A 1 78 ? 2.143 -3.427 -12.919 1.00 97.81 78 PHE A C 1
ATOM 655 O O . PHE A 1 78 ? 2.067 -3.969 -11.822 1.00 97.81 78 PHE A O 1
ATOM 662 N N . SER A 1 79 ? 2.741 -4.019 -13.956 1.00 98.00 79 SER A N 1
ATOM 663 C CA . SER A 1 79 ? 3.325 -5.363 -13.875 1.00 98.00 79 SER A CA 1
ATOM 664 C C . SER A 1 79 ? 4.516 -5.433 -12.916 1.00 98.00 79 SER A C 1
ATOM 666 O O . SER A 1 79 ? 4.634 -6.404 -12.177 1.00 98.00 79 SER A O 1
ATOM 668 N N . GLU A 1 80 ? 5.372 -4.408 -12.882 1.00 97.56 80 GLU A N 1
ATOM 669 C CA . GLU A 1 80 ? 6.483 -4.334 -11.920 1.00 97.56 80 GLU A CA 1
ATOM 670 C C . GLU A 1 80 ? 5.980 -4.172 -10.489 1.00 97.56 80 GLU A C 1
ATOM 672 O O . GLU A 1 80 ? 6.510 -4.801 -9.579 1.00 97.56 80 GLU A O 1
ATOM 677 N N . PHE A 1 81 ? 4.924 -3.379 -10.290 1.00 97.94 81 PHE A N 1
ATOM 678 C CA . PHE A 1 81 ? 4.255 -3.297 -8.996 1.00 97.94 81 PHE A CA 1
ATOM 679 C C . PHE A 1 81 ? 3.675 -4.652 -8.572 1.00 97.94 81 PHE A C 1
ATOM 681 O O . PHE A 1 81 ? 3.867 -5.057 -7.432 1.00 97.94 81 PHE A O 1
ATOM 688 N N . LEU A 1 82 ? 3.014 -5.391 -9.467 1.00 97.38 82 LEU A N 1
ATOM 689 C CA . LEU A 1 82 ? 2.509 -6.726 -9.136 1.00 97.38 82 LEU A CA 1
ATOM 690 C C . LEU A 1 82 ? 3.642 -7.705 -8.808 1.00 97.38 82 LEU A C 1
ATOM 692 O O . LEU A 1 82 ? 3.532 -8.426 -7.822 1.00 97.38 82 LEU A O 1
ATOM 696 N N . GLN A 1 83 ? 4.732 -7.706 -9.580 1.00 97.62 83 GLN A N 1
ATOM 697 C CA . GLN A 1 83 ? 5.893 -8.552 -9.292 1.00 97.62 83 GLN A CA 1
ATOM 698 C C . GLN A 1 83 ? 6.516 -8.204 -7.935 1.00 97.62 83 GLN A C 1
ATOM 700 O O . GLN A 1 83 ? 6.813 -9.102 -7.156 1.00 97.62 83 GLN A O 1
ATOM 705 N N . TYR A 1 84 ? 6.626 -6.911 -7.618 1.00 97.00 84 TYR A N 1
ATOM 706 C CA . TYR A 1 84 ? 7.057 -6.447 -6.301 1.00 97.00 84 TYR A CA 1
ATOM 707 C C . TYR A 1 84 ? 6.223 -7.047 -5.172 1.00 97.00 84 TYR A C 1
ATOM 709 O O . TYR A 1 84 ? 6.780 -7.548 -4.203 1.00 97.00 84 TYR A O 1
ATOM 717 N N . LEU A 1 85 ? 4.895 -7.059 -5.311 1.00 96.12 85 LEU A N 1
ATOM 718 C CA . LEU A 1 85 ? 4.020 -7.664 -4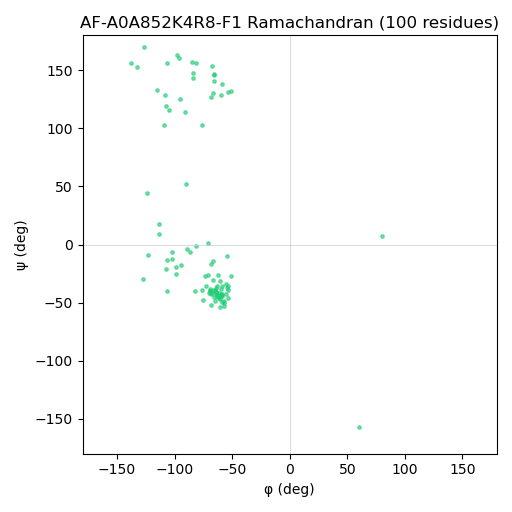.306 1.00 96.12 85 LEU A CA 1
ATOM 719 C C . LEU A 1 85 ? 4.169 -9.182 -4.202 1.00 96.12 85 LEU A C 1
ATOM 721 O O . LEU A 1 85 ? 3.945 -9.728 -3.130 1.00 96.12 85 LEU A O 1
ATOM 725 N N . LEU A 1 86 ? 4.503 -9.869 -5.293 1.00 95.38 86 LEU A N 1
ATOM 726 C CA . LEU A 1 86 ? 4.715 -11.317 -5.268 1.00 95.38 86 LEU A CA 1
ATOM 727 C C . LEU A 1 86 ? 6.032 -11.704 -4.583 1.00 95.38 86 LEU A C 1
ATOM 729 O O . LEU A 1 86 ? 6.120 -12.799 -4.034 1.00 95.38 86 LEU A O 1
ATOM 733 N N . ASP A 1 87 ? 7.025 -10.816 -4.608 1.00 96.31 87 ASP A N 1
ATOM 734 C CA . ASP A 1 87 ? 8.349 -11.066 -4.034 1.00 96.31 87 ASP A CA 1
ATOM 735 C C . ASP A 1 87 ? 8.492 -10.555 -2.588 1.00 96.31 87 ASP A C 1
ATOM 737 O O . ASP A 1 87 ? 9.431 -10.939 -1.889 1.00 96.31 87 ASP A O 1
ATOM 741 N N . GLU A 1 88 ? 7.606 -9.663 -2.138 1.00 94.69 88 GLU A N 1
ATOM 742 C CA . GLU A 1 88 ? 7.679 -9.056 -0.808 1.00 94.69 88 GLU A CA 1
ATOM 743 C C . GLU A 1 88 ? 7.029 -9.947 0.264 1.00 94.69 88 GLU A C 1
ATOM 745 O O . GLU A 1 88 ? 5.991 -10.574 0.048 1.00 94.69 88 GLU A O 1
ATOM 750 N N . ASP A 1 89 ? 7.619 -9.964 1.461 1.00 93.31 89 ASP A N 1
ATOM 751 C CA . ASP A 1 89 ? 7.014 -10.607 2.627 1.00 93.31 89 ASP A CA 1
ATOM 752 C C . ASP A 1 89 ? 5.740 -9.852 3.035 1.00 93.31 89 ASP A C 1
ATOM 754 O O . ASP A 1 89 ? 5.753 -8.627 3.192 1.00 93.31 89 ASP A O 1
ATOM 758 N N . VAL A 1 90 ? 4.643 -10.585 3.233 1.00 91.19 90 VAL A N 1
ATOM 759 C CA . VAL A 1 90 ? 3.339 -10.028 3.605 1.00 91.19 90 VAL A CA 1
ATOM 760 C C . VAL A 1 90 ? 3.431 -9.168 4.866 1.00 91.19 90 VAL A C 1
ATOM 762 O O . VAL A 1 90 ? 2.807 -8.109 4.911 1.00 91.19 90 VAL A O 1
ATOM 765 N N . GLU A 1 91 ? 4.249 -9.552 5.850 1.00 90.38 91 GLU A N 1
ATOM 766 C CA . GLU A 1 91 ? 4.408 -8.790 7.100 1.00 90.38 91 GLU A CA 1
ATOM 767 C C . GLU A 1 91 ? 5.101 -7.432 6.901 1.00 90.38 91 GLU A C 1
ATOM 769 O O . GLU A 1 91 ? 5.025 -6.551 7.759 1.00 90.38 91 GLU A O 1
ATOM 774 N N . ARG A 1 92 ? 5.777 -7.241 5.763 1.00 89.75 92 ARG A N 1
ATOM 775 C CA . ARG A 1 92 ? 6.479 -6.001 5.400 1.00 89.75 92 ARG A CA 1
ATOM 776 C C . ARG A 1 92 ? 5.703 -5.148 4.403 1.00 89.75 92 ARG A C 1
ATOM 778 O O . ARG A 1 92 ? 6.116 -4.022 4.109 1.00 89.75 92 ARG A O 1
ATOM 785 N N . MET A 1 93 ? 4.587 -5.656 3.878 1.00 94.12 93 MET A N 1
ATOM 786 C CA . MET A 1 93 ? 3.783 -4.935 2.900 1.00 94.12 93 MET A CA 1
ATOM 787 C C . MET A 1 93 ? 3.150 -3.679 3.501 1.00 94.12 93 MET A C 1
ATOM 789 O O . MET A 1 93 ? 2.744 -3.629 4.660 1.00 94.12 93 MET A O 1
ATOM 793 N N . ASN A 1 94 ? 3.008 -2.646 2.671 1.00 94.38 94 ASN A N 1
ATOM 794 C CA . ASN A 1 94 ? 2.234 -1.467 3.033 1.00 94.38 94 ASN A CA 1
ATOM 795 C C . ASN A 1 94 ? 0.749 -1.838 3.177 1.00 94.38 94 ASN A C 1
ATOM 797 O O . ASN A 1 94 ? 0.199 -2.563 2.343 1.00 94.38 94 ASN A O 1
ATOM 801 N N . GLU A 1 95 ? 0.083 -1.263 4.176 1.00 91.19 95 GLU A N 1
ATOM 802 C CA . GLU A 1 95 ? -1.337 -1.481 4.479 1.00 91.19 95 GLU A CA 1
ATOM 803 C C . GLU A 1 95 ? -2.282 -1.302 3.274 1.00 91.19 95 GLU A C 1
ATOM 805 O O . GLU A 1 95 ? -3.333 -1.937 3.208 1.00 91.19 95 GLU A O 1
ATOM 810 N N . HIS A 1 96 ? -1.916 -0.488 2.279 1.00 91.94 96 HIS A N 1
ATOM 811 C CA . HIS A 1 96 ? -2.751 -0.256 1.101 1.00 91.94 96 HIS A CA 1
ATOM 812 C C . HIS A 1 96 ? -2.838 -1.448 0.139 1.00 91.94 96 HIS A C 1
ATOM 814 O O . HIS A 1 96 ? -3.838 -1.573 -0.575 1.00 91.94 96 HIS A O 1
ATOM 820 N N . TRP A 1 97 ? -1.829 -2.320 0.102 1.00 92.44 97 TRP A N 1
ATOM 821 C CA . TRP A 1 97 ? -1.801 -3.505 -0.767 1.00 92.44 97 TRP A CA 1
ATOM 822 C C . TRP A 1 97 ? -1.610 -4.816 -0.013 1.00 92.44 97 TRP A C 1
ATOM 824 O O . TRP A 1 97 ? -1.848 -5.869 -0.606 1.00 92.44 97 TRP A O 1
ATOM 834 N N . MET A 1 98 ? -1.315 -4.764 1.288 1.00 92.75 98 MET A N 1
ATOM 835 C CA . MET A 1 98 ? -1.308 -5.937 2.154 1.00 92.75 98 MET A CA 1
ATOM 836 C C . MET A 1 98 ? -2.637 -6.707 2.006 1.00 92.75 98 MET A C 1
ATOM 838 O O . MET A 1 98 ? -3.712 -6.085 1.959 1.00 92.75 98 MET A O 1
ATOM 842 N N . PRO A 1 99 ? -2.590 -8.036 1.823 1.00 89.56 99 PRO A N 1
ATOM 843 C CA . PRO A 1 99 ? -3.780 -8.870 1.815 1.00 89.56 99 PRO A CA 1
ATOM 844 C C . PRO A 1 99 ? -4.433 -8.870 3.198 1.00 89.56 99 PRO A C 1
ATOM 846 O O . PRO A 1 99 ? -3.762 -8.818 4.224 1.00 89.56 99 PRO A O 1
ATOM 849 N N . ILE A 1 100 ? -5.761 -8.936 3.214 1.00 83.31 100 ILE A N 1
ATOM 850 C CA . ILE A 1 100 ? -6.530 -9.107 4.443 1.00 83.31 100 ILE A CA 1
ATOM 851 C C . ILE A 1 100 ? -7.004 -10.553 4.463 1.00 83.31 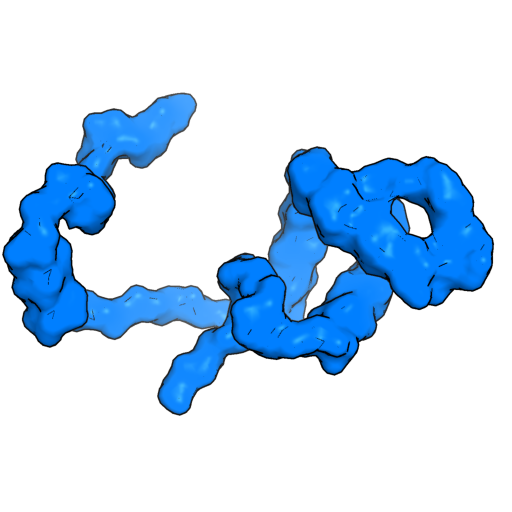100 ILE A C 1
ATOM 853 O O . ILE A 1 100 ? -7.766 -10.967 3.586 1.00 83.31 100 ILE A O 1
ATOM 857 N N . TYR A 1 101 ? -6.522 -11.308 5.444 1.00 78.62 101 TYR A N 1
ATOM 858 C CA . TYR A 1 101 ? -6.975 -12.667 5.718 1.00 78.62 101 TYR A CA 1
ATOM 859 C C . TYR A 1 101 ? -8.036 -12.660 6.819 1.00 78.62 101 TYR A C 1
ATOM 861 O O . TYR A 1 101 ? -8.156 -11.689 7.570 1.00 78.62 101 TYR A O 1
ATOM 869 N N . ASN A 1 102 ? -8.809 -13.740 6.873 1.00 57.41 102 ASN A N 1
ATOM 870 C CA . ASN A 1 102 ? -9.845 -13.985 7.869 1.00 57.41 102 ASN A CA 1
ATOM 871 C C . ASN A 1 102 ? -9.386 -15.083 8.828 1.00 57.41 102 ASN A C 1
ATOM 873 O O . ASN A 1 102 ? -8.705 -16.011 8.332 1.00 57.41 102 ASN A O 1
#

pLDDT: mean 91.26, std 9.63, range [49.69, 98.0]